Protein AF-A0A401P422-F1 (afdb_monomer)

Secondary structure (DSSP, 8-state):
--EEEESSS----TT-------TT---------PPPPPSEEEEEPPTTTTHHHHHHHHHHHHHHHT-EEEE-S--S--S--HHHHHHHHHHHHTSPSSEEEEES-----SSS--

Organism: Scyliorhinus torazame (NCBI:txid75743)

Solvent-accessible surface area (backbone atoms only — not comparable to full-atom values): 7405 Å² total; per-residue (Å²): 138,83,54,72,46,62,75,65,73,76,91,72,68,83,78,81,71,86,68,90,77,73,95,82,78,72,96,64,84,68,82,74,83,71,74,78,78,74,48,38,38,35,40,42,40,53,84,94,69,57,44,66,60,54,53,54,53,48,64,61,45,28,76,78,65,72,37,44,79,46,74,56,88,58,63,87,62,39,81,68,56,72,68,55,47,52,52,50,52,50,60,60,71,71,57,77,72,39,29,38,39,37,34,26,37,60,95,75,70,77,80,58,85,126

Radius of gyration: 17.53 Å; Cα contacts (8 Å, |Δi|>4)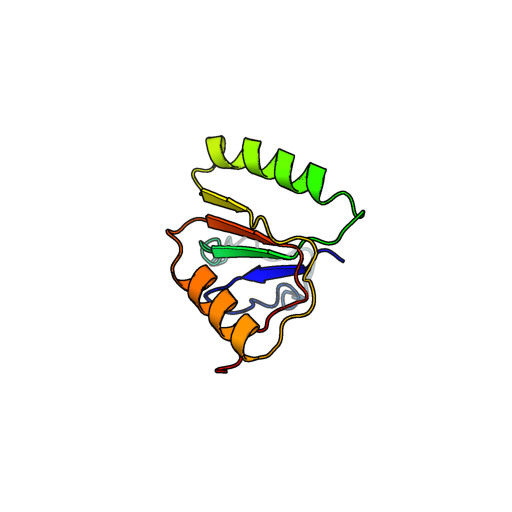: 115; chains: 1; bounding box: 35×42×49 Å

InterPro domains:
  IPR005331 Sulfotransferase [PF03567] (40-110)
  IPR007734 Hepara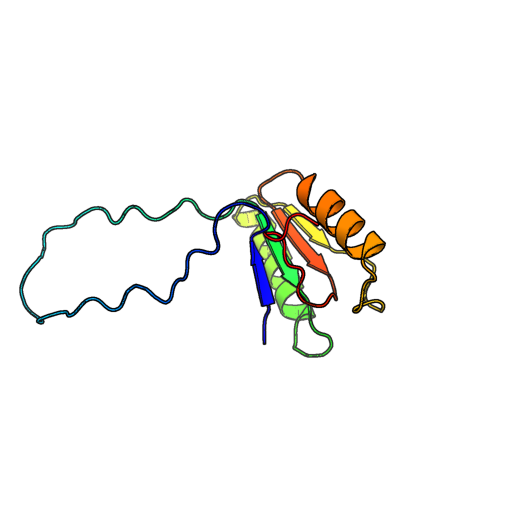n sulphate 2-O-sulfotransferase [PTHR12129] (13-111)
  IPR027417 P-loop containing nucleoside triphosphate hydrolase [G3DSA:3.40.50.300] (39-114)

Structure (mmCIF, N/CA/C/O backbone):
data_AF-A0A401P422-F1
#
_entry.id   AF-A0A401P422-F1
#
loop_
_atom_site.group_PDB
_atom_site.id
_atom_si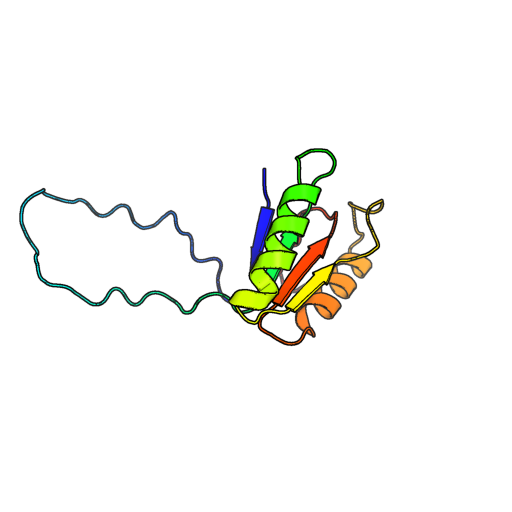te.type_symbol
_atom_site.label_atom_id
_atom_site.label_alt_id
_atom_site.label_comp_id
_atom_site.label_asym_id
_atom_site.label_entity_id
_atom_site.label_seq_id
_atom_site.pdbx_PDB_ins_code
_atom_site.Cartn_x
_atom_site.Cartn_y
_atom_site.Cartn_z
_atom_site.occupancy
_atom_site.B_iso_or_equiv
_atom_site.auth_seq_id
_atom_site.auth_comp_id
_atom_site.auth_asym_id
_atom_site.auth_atom_id
_atom_site.pdbx_PDB_model_num
ATOM 1 N N . ARG A 1 1 ? 1.145 -16.216 -4.097 1.00 33.53 1 ARG A N 1
ATOM 2 C CA . ARG A 1 1 ? 2.088 -15.574 -3.153 1.00 33.53 1 ARG A CA 1
ATOM 3 C C . ARG A 1 1 ? 1.521 -14.194 -2.841 1.00 33.53 1 ARG A C 1
ATOM 5 O O . ARG A 1 1 ? 1.318 -13.428 -3.774 1.00 33.53 1 ARG A O 1
ATOM 12 N N . ILE A 1 2 ? 1.088 -13.964 -1.602 1.00 34.12 2 ILE A N 1
ATOM 13 C CA . ILE A 1 2 ? 0.589 -12.670 -1.123 1.00 34.12 2 ILE A CA 1
ATOM 14 C C . ILE A 1 2 ? 1.721 -12.125 -0.259 1.00 34.12 2 ILE A C 1
ATOM 16 O O . ILE A 1 2 ? 1.991 -12.694 0.793 1.00 34.12 2 ILE A O 1
ATOM 20 N N . ASP A 1 3 ? 2.422 -11.101 -0.740 1.00 38.41 3 ASP A N 1
ATOM 21 C CA . ASP A 1 3 ? 3.537 -10.511 -0.004 1.00 38.41 3 ASP A CA 1
ATOM 22 C C . ASP A 1 3 ? 3.002 -9.308 0.778 1.00 38.41 3 ASP A C 1
ATOM 24 O O . ASP A 1 3 ? 2.669 -8.262 0.213 1.00 38.41 3 ASP A O 1
ATOM 28 N N . VAL A 1 4 ? 2.858 -9.496 2.086 1.00 50.25 4 VAL A N 1
ATOM 29 C CA . VAL A 1 4 ? 2.518 -8.442 3.041 1.00 50.25 4 VAL A CA 1
ATOM 30 C C . VAL A 1 4 ? 3.801 -8.065 3.772 1.00 50.25 4 VAL A C 1
ATOM 32 O O . VAL A 1 4 ? 4.464 -8.937 4.327 1.00 50.25 4 VAL A O 1
ATOM 35 N N . ALA A 1 5 ? 4.169 -6.787 3.744 1.00 52.06 5 ALA A N 1
ATOM 36 C CA . ALA A 1 5 ? 5.348 -6.266 4.430 1.00 52.06 5 ALA A CA 1
ATOM 37 C C . ALA A 1 5 ? 4.933 -5.251 5.503 1.00 52.06 5 ALA A C 1
ATOM 39 O O . ALA A 1 5 ? 4.087 -4.393 5.259 1.00 52.06 5 ALA A O 1
ATOM 40 N N . THR A 1 6 ? 5.534 -5.334 6.687 1.00 48.81 6 THR A N 1
ATOM 41 C CA . THR A 1 6 ? 5.358 -4.356 7.770 1.00 48.81 6 THR A CA 1
ATOM 42 C C . THR A 1 6 ? 6.445 -3.294 7.638 1.00 48.81 6 THR A C 1
ATOM 44 O O . THR A 1 6 ? 7.629 -3.630 7.663 1.00 48.81 6 THR A O 1
ATOM 47 N N . ALA A 1 7 ? 6.071 -2.023 7.459 1.00 46.56 7 ALA A N 1
ATOM 48 C CA . ALA A 1 7 ? 7.039 -0.967 7.137 1.00 46.56 7 ALA A CA 1
ATOM 49 C C . ALA A 1 7 ? 7.705 -0.311 8.367 1.00 46.56 7 ALA A C 1
ATOM 51 O O . ALA A 1 7 ? 8.695 0.402 8.203 1.00 46.56 7 ALA A O 1
ATOM 52 N N . ARG A 1 8 ? 7.296 -0.646 9.603 1.00 43.84 8 ARG A N 1
ATOM 53 C CA . ARG A 1 8 ? 8.056 -0.337 10.828 1.00 43.84 8 ARG A CA 1
ATOM 54 C C . ARG A 1 8 ? 7.917 -1.424 11.895 1.00 43.84 8 ARG A C 1
ATOM 56 O O . ARG A 1 8 ? 6.811 -1.806 12.255 1.00 43.84 8 ARG A O 1
ATOM 63 N N . GLY A 1 9 ? 9.063 -1.838 12.442 1.00 37.88 9 GLY A N 1
ATOM 64 C CA . GLY A 1 9 ? 9.174 -2.775 13.562 1.00 37.88 9 GLY A CA 1
ATOM 65 C C . GLY A 1 9 ? 9.308 -4.222 13.098 1.00 37.88 9 GLY A C 1
ATOM 66 O O . GLY A 1 9 ? 8.405 -4.739 12.459 1.00 37.88 9 GLY A O 1
ATOM 67 N N . ALA A 1 10 ? 10.472 -4.813 13.396 1.00 37.34 10 ALA A N 1
ATOM 68 C CA . ALA A 1 10 ? 10.847 -6.226 13.309 1.00 37.34 10 ALA A CA 1
ATOM 69 C C . ALA A 1 10 ? 9.890 -7.152 12.534 1.00 37.34 10 ALA A C 1
ATOM 71 O O . ALA A 1 10 ? 8.774 -7.419 12.973 1.00 37.34 10 ALA A O 1
ATOM 72 N N . CYS A 1 11 ? 10.386 -7.752 11.448 1.00 40.50 11 CYS A N 1
ATOM 73 C CA . CYS A 1 11 ? 9.853 -9.023 10.968 1.00 40.50 11 CYS A CA 1
ATOM 74 C C . CYS A 1 11 ? 9.893 -10.010 12.147 1.00 40.50 11 CYS A C 1
ATOM 76 O O . CYS A 1 11 ? 10.951 -10.550 12.472 1.00 40.50 11 CYS A O 1
ATOM 78 N N . VAL A 1 12 ? 8.779 -10.169 12.862 1.00 42.91 12 VAL A N 1
ATOM 79 C CA . VAL A 1 12 ? 8.646 -11.240 13.840 1.00 42.91 12 VAL A CA 1
ATOM 80 C C . VAL A 1 12 ? 8.432 -12.485 13.008 1.00 42.91 12 VAL A C 1
ATOM 82 O O . VAL A 1 12 ? 7.386 -12.665 12.387 1.00 42.91 12 VAL A O 1
ATOM 85 N N . ASP A 1 13 ? 9.473 -13.304 12.951 1.00 36.47 13 ASP A N 1
ATOM 86 C CA . ASP A 1 13 ? 9.436 -14.634 12.372 1.00 36.47 13 ASP A CA 1
ATOM 87 C C . ASP A 1 13 ? 8.362 -15.441 13.125 1.00 36.47 13 ASP A C 1
ATOM 89 O O . ASP A 1 13 ? 8.605 -15.992 14.200 1.00 36.47 13 ASP A O 1
ATOM 93 N N . LEU A 1 14 ? 7.135 -15.480 12.590 1.00 43.56 14 LEU A N 1
ATOM 94 C CA . LEU A 1 14 ? 6.012 -16.256 13.142 1.00 43.56 14 LEU A CA 1
ATOM 95 C C . LEU A 1 14 ? 6.309 -17.769 13.168 1.00 43.56 14 LEU A C 1
ATOM 97 O O . LEU A 1 14 ? 5.531 -18.548 13.707 1.00 43.56 14 LEU A O 1
ATOM 101 N N . THR A 1 15 ? 7.439 -18.191 12.598 1.00 41.38 15 THR A N 1
ATOM 102 C CA . THR A 1 15 ? 7.880 -19.582 12.474 1.00 41.38 15 THR A CA 1
ATOM 103 C C . THR A 1 15 ? 8.639 -20.108 13.702 1.00 41.38 15 THR A C 1
ATOM 105 O O . THR A 1 15 ? 8.783 -21.320 13.848 1.00 41.38 15 THR A O 1
ATOM 108 N N . LYS A 1 16 ? 9.076 -19.254 14.642 1.00 39.94 16 LYS A N 1
ATOM 109 C CA . LYS A 1 16 ? 9.798 -19.671 15.866 1.00 39.94 16 LYS A CA 1
ATOM 110 C C . LYS A 1 16 ? 8.881 -19.941 17.072 1.00 39.94 16 LYS A C 1
ATOM 112 O O . LYS A 1 16 ? 9.172 -19.513 18.184 1.00 39.94 16 LYS A O 1
ATOM 117 N N . GLN A 1 17 ? 7.787 -20.677 16.877 1.00 45.34 17 GLN A N 1
ATOM 118 C CA . GLN A 1 17 ? 6.962 -21.210 17.980 1.00 45.34 17 GLN A CA 1
ATOM 119 C C . GLN A 1 17 ? 6.910 -22.749 18.002 1.00 45.34 17 GLN A C 1
ATOM 121 O O . GLN A 1 17 ? 5.927 -23.336 18.442 1.00 45.34 17 GLN A O 1
ATOM 126 N N . SER A 1 18 ? 7.973 -23.435 17.566 1.00 43.84 18 SER A N 1
ATOM 127 C CA . SER A 1 18 ? 8.102 -24.884 17.788 1.00 43.84 18 SER A CA 1
ATOM 128 C C . SER A 1 18 ? 8.567 -25.162 19.222 1.00 43.84 18 SER A C 1
ATOM 130 O O . SER A 1 18 ? 9.745 -25.413 19.468 1.00 43.84 18 SER A O 1
ATOM 132 N N . GLY A 1 19 ? 7.641 -25.070 20.176 1.00 40.31 19 GLY A N 1
ATOM 133 C CA . GLY A 1 19 ? 7.813 -25.579 21.535 1.00 40.31 19 GLY A CA 1
ATOM 134 C C . GLY A 1 19 ? 7.306 -27.017 21.636 1.00 40.31 19 GLY A C 1
ATOM 135 O O . GLY A 1 19 ? 6.147 -27.285 21.326 1.00 40.31 19 GLY A O 1
ATOM 136 N N . ASN A 1 20 ? 8.175 -27.930 22.075 1.00 50.62 20 ASN A N 1
ATOM 137 C CA . ASN A 1 20 ? 7.828 -29.287 22.501 1.00 50.62 20 ASN A CA 1
ATOM 138 C C . ASN A 1 20 ? 6.657 -29.242 23.497 1.00 50.62 20 ASN A C 1
ATOM 140 O O . ASN A 1 20 ? 6.827 -28.722 24.598 1.00 50.62 20 ASN A O 1
ATOM 144 N N . SER A 1 21 ? 5.492 -29.790 23.145 1.00 43.84 21 SER A N 1
ATOM 145 C CA . SER A 1 21 ? 4.375 -29.942 24.086 1.00 43.84 21 SER A CA 1
ATOM 146 C C . SER A 1 21 ? 4.184 -31.416 24.439 1.00 43.84 21 SER A C 1
ATOM 148 O O . SER A 1 21 ? 3.702 -32.217 23.641 1.00 43.84 21 SER A O 1
ATOM 150 N N . SER A 1 22 ? 4.585 -31.788 25.656 1.00 44.56 22 SER A N 1
ATOM 151 C CA . SER A 1 22 ? 4.005 -32.936 26.347 1.00 44.56 22 SER A CA 1
ATOM 152 C C . SER A 1 22 ? 2.588 -32.549 26.776 1.00 44.56 22 SER A C 1
ATOM 154 O O . SER A 1 22 ? 2.353 -31.507 27.381 1.00 44.56 22 SER A O 1
ATOM 156 N N . PHE A 1 23 ? 1.635 -33.393 26.401 1.00 48.47 23 PHE A N 1
ATOM 157 C CA . PHE A 1 23 ? 0.198 -33.126 26.295 1.00 48.47 23 PHE A CA 1
ATOM 158 C C . PHE A 1 23 ? -0.553 -32.795 27.609 1.00 48.47 23 PHE A C 1
ATOM 160 O O . PHE A 1 23 ? -1.764 -32.617 27.558 1.00 48.47 23 PHE A O 1
ATOM 167 N N . LEU A 1 24 ? 0.088 -32.717 28.786 1.00 50.84 24 LEU A N 1
ATOM 168 C CA . LEU A 1 24 ? -0.653 -32.733 30.066 1.00 50.84 24 LEU A CA 1
ATOM 169 C C . LEU A 1 24 ? -0.199 -31.779 31.184 1.00 50.84 24 LEU A C 1
ATOM 171 O O . LEU A 1 24 ? -0.796 -31.832 32.254 1.00 50.84 24 LEU A O 1
ATOM 175 N N . ASP A 1 25 ? 0.770 -30.883 30.983 1.00 52.94 25 ASP A N 1
ATOM 176 C CA . ASP A 1 25 ? 1.261 -30.043 32.089 1.00 52.94 25 ASP A CA 1
ATOM 177 C C . ASP A 1 25 ? 1.262 -28.550 31.721 1.00 52.94 25 ASP A C 1
ATOM 179 O O . ASP A 1 25 ? 2.037 -28.119 30.870 1.00 52.94 25 ASP A O 1
ATOM 183 N N . GLY A 1 26 ? 0.386 -27.744 32.342 1.00 43.03 26 GLY A N 1
ATOM 184 C CA . GLY A 1 26 ? 0.550 -26.283 32.316 1.00 43.03 26 GLY A CA 1
ATOM 185 C C . GLY A 1 26 ? -0.673 -25.390 32.081 1.00 43.03 26 GLY A C 1
ATOM 186 O O . GLY A 1 26 ? -0.552 -24.412 31.348 1.00 43.03 26 GLY A O 1
ATOM 187 N N . TYR A 1 27 ? -1.791 -25.573 32.798 1.00 50.44 27 TYR A N 1
ATOM 188 C CA . TYR A 1 27 ? -2.828 -24.527 32.980 1.00 50.44 27 TYR A CA 1
ATOM 189 C C . TYR A 1 27 ? -2.326 -23.292 33.772 1.00 50.44 27 TYR A C 1
ATOM 191 O O . TYR A 1 27 ? -3.056 -22.662 34.536 1.00 50.44 27 TYR A O 1
ATOM 199 N N . ARG A 1 28 ? -1.063 -22.897 33.595 1.00 47.81 28 ARG A N 1
ATOM 200 C CA . ARG A 1 28 ? -0.575 -21.579 33.977 1.00 47.81 28 ARG A CA 1
ATOM 201 C C . ARG A 1 28 ? -0.710 -20.707 32.735 1.00 47.81 28 ARG A C 1
ATOM 203 O O . ARG A 1 28 ? 0.134 -20.761 31.847 1.00 47.81 28 ARG A O 1
ATOM 210 N N . HIS A 1 29 ? -1.778 -19.910 32.678 1.00 53.97 29 HIS A N 1
ATOM 211 C CA . HIS A 1 29 ? -1.892 -18.800 31.732 1.00 53.97 29 HIS A CA 1
ATOM 212 C C . HIS A 1 29 ? -0.751 -17.817 32.020 1.00 53.97 29 HIS A C 1
ATOM 214 O O . HIS A 1 29 ? -0.886 -16.874 32.797 1.00 53.97 29 HIS A O 1
ATOM 220 N N . VAL A 1 30 ? 0.415 -18.063 31.432 1.00 59.03 30 VAL A N 1
ATOM 221 C CA . VAL A 1 30 ? 1.417 -17.021 31.255 1.00 59.03 30 VAL A CA 1
ATOM 222 C C . VAL A 1 30 ? 0.799 -16.095 30.212 1.00 59.03 30 VAL A C 1
ATOM 224 O O . VAL A 1 30 ? 0.471 -16.588 29.130 1.00 59.03 30 VAL A O 1
ATOM 227 N N . PRO A 1 31 ? 0.562 -14.801 30.490 1.00 53.84 31 PRO A N 1
ATOM 228 C CA . PRO A 1 31 ? 0.137 -13.892 29.444 1.00 53.84 31 PRO A CA 1
ATOM 229 C C . PRO A 1 31 ? 1.265 -13.865 28.417 1.00 53.84 31 PRO A C 1
ATOM 231 O O . PRO A 1 31 ? 2.322 -13.270 28.643 1.00 53.84 31 P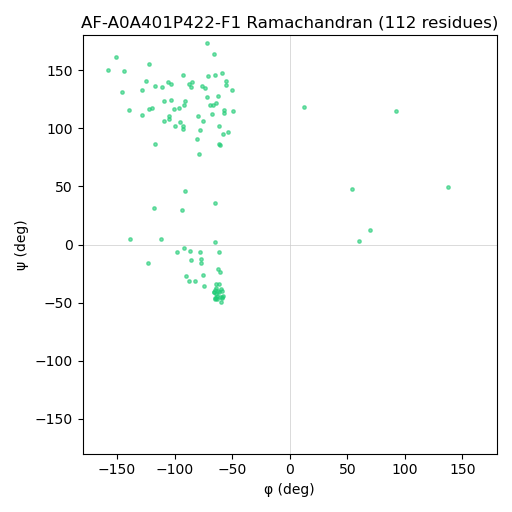RO A O 1
ATOM 234 N N . THR A 1 32 ? 1.078 -14.576 27.309 1.00 60.41 32 THR A N 1
ATOM 235 C CA . THR A 1 32 ? 1.934 -14.461 26.141 1.00 60.41 32 THR A CA 1
ATOM 236 C C . THR A 1 32 ? 1.875 -12.991 25.764 1.00 60.41 32 THR A C 1
ATOM 238 O O . THR A 1 32 ? 0.805 -12.482 25.432 1.00 60.41 32 THR A O 1
ATOM 241 N N . LYS A 1 33 ? 2.999 -12.277 25.903 1.00 63.44 33 LYS A N 1
ATOM 242 C CA . LYS A 1 33 ? 3.134 -10.890 25.451 1.00 63.44 33 LYS A CA 1
ATOM 243 C C . LYS A 1 33 ? 2.923 -10.888 23.939 1.00 63.44 33 LYS A C 1
ATOM 245 O O . LYS A 1 33 ? 3.876 -11.041 23.181 1.00 63.44 33 LYS A O 1
ATOM 250 N N . VAL A 1 34 ? 1.669 -10.794 23.506 1.00 57.19 34 VAL A N 1
ATOM 251 C CA . VAL A 1 34 ? 1.325 -10.592 22.105 1.00 57.19 34 VAL A CA 1
ATOM 252 C C . VAL A 1 34 ? 1.881 -9.225 21.719 1.00 57.19 34 VAL A C 1
ATOM 254 O O . VAL A 1 34 ? 1.577 -8.238 22.397 1.00 57.19 34 VAL A O 1
ATOM 257 N N . PRO A 1 35 ? 2.762 -9.148 20.707 1.00 61.38 35 PRO A N 1
ATOM 258 C CA . PRO A 1 35 ? 3.246 -7.861 20.247 1.00 61.38 35 PRO A CA 1
ATOM 259 C C . PRO A 1 35 ? 2.047 -7.019 19.791 1.00 61.38 35 PRO A C 1
ATOM 261 O O . PRO A 1 35 ? 1.056 -7.579 19.306 1.00 61.38 35 PRO A O 1
ATOM 264 N N . PRO A 1 36 ? 2.110 -5.687 19.952 1.00 73.50 36 PRO A N 1
ATOM 265 C CA . PRO A 1 36 ? 1.061 -4.821 19.441 1.00 73.50 36 PRO A CA 1
ATOM 266 C C . PRO A 1 36 ? 0.887 -5.076 17.942 1.00 73.50 36 PRO A C 1
ATOM 268 O O . PRO A 1 36 ? 1.867 -5.288 17.221 1.00 73.50 36 PRO A O 1
ATOM 271 N N . PHE A 1 37 ? -0.364 -5.075 17.479 1.00 72.12 37 PHE A N 1
ATOM 272 C CA . PHE A 1 37 ? -0.646 -5.194 16.054 1.00 72.12 37 PHE A CA 1
ATOM 273 C C . PHE A 1 37 ? 0.103 -4.097 15.286 1.00 72.12 37 PHE A C 1
ATOM 275 O O . PHE A 1 37 ? 0.146 -2.952 15.748 1.00 72.12 37 PHE A O 1
ATOM 282 N N . PRO A 1 38 ? 0.709 -4.424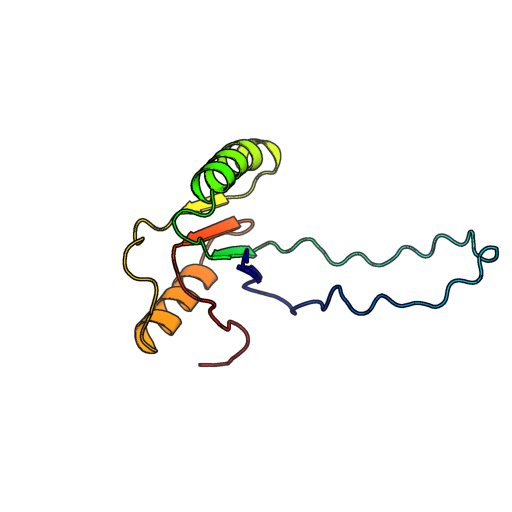 14.131 1.00 84.25 38 PRO A N 1
ATOM 283 C CA . PRO A 1 38 ? 1.448 -3.441 13.361 1.00 84.25 38 PRO A CA 1
ATOM 284 C C . PRO A 1 38 ? 0.505 -2.324 12.912 1.00 84.25 38 PRO A C 1
ATOM 286 O O . PRO A 1 38 ? -0.525 -2.574 12.291 1.00 84.25 38 PRO A O 1
ATOM 289 N N . SER A 1 39 ? 0.885 -1.082 13.195 1.00 88.00 39 SER A N 1
ATOM 290 C CA . SER A 1 39 ? 0.147 0.119 12.794 1.00 88.00 39 SER A CA 1
ATOM 291 C C . SER A 1 39 ? 0.368 0.491 11.321 1.00 88.00 39 SER A C 1
ATOM 293 O O . SER A 1 39 ? -0.279 1.394 10.800 1.00 88.00 39 SER A O 1
ATOM 295 N N . GLN A 1 40 ? 1.273 -0.197 10.625 1.00 89.81 40 GLN A N 1
ATOM 296 C CA . GLN A 1 40 ? 1.638 0.099 9.246 1.00 89.81 40 GLN A CA 1
ATOM 297 C C . GLN A 1 40 ? 1.810 -1.189 8.442 1.00 89.81 40 GLN A C 1
ATOM 299 O O . GLN A 1 40 ? 2.726 -1.975 8.699 1.00 89.81 40 GLN A O 1
ATOM 304 N N . LEU A 1 41 ? 0.959 -1.379 7.434 1.00 91.94 41 LEU A N 1
ATOM 305 C CA . LEU A 1 41 ? 0.966 -2.568 6.587 1.00 91.94 41 LEU A CA 1
ATOM 306 C C . LEU A 1 41 ? 1.086 -2.200 5.108 1.00 91.94 41 LEU A C 1
ATOM 308 O O . LEU A 1 41 ? 0.457 -1.260 4.635 1.00 91.94 41 LEU A O 1
ATOM 312 N N . VAL A 1 42 ? 1.859 -2.972 4.352 1.00 92.56 42 VAL A N 1
ATOM 313 C CA . VAL A 1 42 ? 2.009 -2.822 2.904 1.00 92.56 42 VAL A CA 1
ATOM 314 C C . VAL A 1 42 ? 1.553 -4.106 2.227 1.00 92.56 42 VAL A C 1
ATOM 316 O O . VAL A 1 42 ? 2.138 -5.169 2.422 1.00 92.56 42 VAL A O 1
ATOM 319 N N . TYR A 1 43 ? 0.514 -4.008 1.406 1.00 94.56 43 TYR A N 1
ATOM 320 C CA . TYR A 1 43 ? 0.022 -5.081 0.556 1.00 94.56 43 TYR A CA 1
ATOM 321 C C . TYR A 1 43 ? 0.536 -4.904 -0.878 1.00 94.56 43 TYR A C 1
ATOM 323 O O . TYR A 1 43 ? 0.011 -4.107 -1.669 1.00 94.56 43 TYR A O 1
ATOM 331 N N . ASN A 1 44 ? 1.552 -5.694 -1.226 1.00 93.88 44 ASN A N 1
ATOM 332 C CA . ASN A 1 44 ? 2.122 -5.742 -2.568 1.00 93.88 44 ASN A CA 1
ATOM 333 C C . ASN A 1 44 ? 1.199 -6.568 -3.475 1.00 93.88 44 ASN A C 1
ATOM 335 O O . ASN A 1 44 ? 1.189 -7.801 -3.466 1.00 93.88 44 ASN A O 1
ATOM 339 N N . ARG A 1 45 ? 0.355 -5.882 -4.241 1.00 93.25 45 ARG A N 1
ATOM 340 C CA . ARG A 1 45 ? -0.689 -6.493 -5.063 1.00 93.25 45 ARG A CA 1
ATOM 341 C C . ARG A 1 45 ? -0.105 -7.174 -6.297 1.00 93.25 45 ARG A C 1
ATOM 343 O O . ARG A 1 45 ? 0.637 -6.575 -7.070 1.00 93.25 45 ARG A O 1
ATOM 350 N N . VAL A 1 46 ? -0.573 -8.388 -6.575 1.00 90.38 46 VAL A N 1
ATOM 351 C CA . VAL A 1 46 ? -0.284 -9.108 -7.825 1.00 90.38 46 VAL A CA 1
ATOM 352 C C . VAL A 1 46 ? -1.500 -9.043 -8.752 1.00 90.38 46 VAL A C 1
ATOM 354 O O . VAL A 1 46 ? -2.654 -9.125 -8.311 1.00 90.38 46 VAL A O 1
ATOM 357 N N . GLY A 1 47 ? -1.254 -8.815 -10.043 1.00 89.38 47 GLY A N 1
ATOM 358 C CA . GLY A 1 47 ? -2.300 -8.793 -11.064 1.00 89.38 47 GLY A CA 1
ATOM 359 C C . GLY A 1 47 ? -2.952 -10.166 -11.228 1.00 89.38 47 GLY A C 1
ATOM 360 O O . GLY A 1 47 ? -2.289 -11.183 -11.076 1.00 89.38 47 GLY A O 1
ATOM 361 N N . LYS A 1 48 ? -4.258 -10.195 -11.527 1.00 90.31 48 LYS A N 1
ATOM 362 C CA . LYS A 1 48 ? -5.042 -11.418 -11.820 1.00 90.31 48 LYS A CA 1
ATOM 363 C C . LYS A 1 48 ? -5.116 -12.476 -10.703 1.00 90.31 48 LYS A C 1
ATOM 365 O O . LYS A 1 48 ? -5.799 -13.473 -10.870 1.00 90.31 48 LYS A O 1
ATOM 370 N N . CYS A 1 49 ? -4.538 -12.226 -9.532 1.00 91.06 49 CYS A N 1
ATOM 371 C CA . CYS A 1 49 ? -4.608 -13.125 -8.374 1.00 91.06 49 CYS A CA 1
ATOM 372 C C . CYS A 1 49 ? -5.753 -12.780 -7.401 1.00 91.06 49 CYS A C 1
ATOM 374 O O . CYS A 1 49 ? -5.594 -12.929 -6.195 1.00 91.06 49 CYS A O 1
ATOM 376 N N . GLY A 1 50 ? -6.865 -12.212 -7.885 1.00 92.06 50 GLY A N 1
ATOM 377 C CA . GLY A 1 50 ? -7.988 -11.814 -7.017 1.00 92.06 50 GLY A CA 1
ATOM 378 C C . GLY A 1 50 ? -7.710 -10.619 -6.088 1.00 92.06 50 GLY A C 1
ATOM 379 O O . GLY A 1 50 ? -8.509 -10.322 -5.205 1.00 92.06 50 GLY A O 1
ATOM 380 N N . SER A 1 51 ? -6.613 -9.878 -6.292 1.00 92.25 51 SER A N 1
ATOM 381 C CA . SER A 1 51 ? -6.226 -8.756 -5.415 1.00 92.25 51 SER A CA 1
ATOM 382 C C . SER A 1 51 ? -7.265 -7.630 -5.343 1.00 92.25 51 SER A C 1
ATOM 384 O O . SER A 1 51 ? -7.321 -6.903 -4.355 1.00 92.25 51 SER A O 1
ATOM 386 N N . ARG A 1 52 ? -8.130 -7.497 -6.356 1.00 92.81 52 ARG A N 1
ATOM 387 C CA . ARG A 1 52 ? -9.252 -6.543 -6.354 1.00 92.81 52 ARG A CA 1
ATOM 388 C C . ARG A 1 52 ? -10.301 -6.881 -5.294 1.00 92.81 52 ARG A C 1
ATOM 390 O O . ARG A 1 52 ? -10.759 -5.968 -4.615 1.00 92.81 52 ARG A O 1
ATOM 397 N N . THR A 1 53 ? -10.622 -8.161 -5.119 1.00 96.00 53 THR A N 1
ATOM 398 C CA . THR A 1 53 ? -11.566 -8.635 -4.097 1.00 96.00 53 THR A CA 1
ATOM 399 C C . THR A 1 53 ? -11.014 -8.389 -2.695 1.00 96.00 53 THR A C 1
ATOM 401 O O . THR A 1 53 ? -11.730 -7.901 -1.829 1.00 96.00 53 THR A O 1
ATOM 404 N N . VAL A 1 54 ? -9.712 -8.621 -2.488 1.00 94.62 54 VAL A N 1
ATOM 405 C CA . VAL A 1 54 ? -9.037 -8.307 -1.215 1.00 94.62 54 VAL A CA 1
ATOM 406 C C . VAL A 1 54 ? -9.126 -6.812 -0.898 1.00 94.62 54 VAL A C 1
ATOM 408 O O . VAL A 1 54 ? -9.478 -6.438 0.214 1.00 94.62 54 VAL A O 1
ATOM 411 N N . VAL A 1 55 ? -8.873 -5.937 -1.876 1.00 93.75 55 VAL A N 1
ATOM 412 C CA . VAL A 1 55 ? -8.994 -4.481 -1.677 1.00 93.75 55 VAL A CA 1
ATOM 413 C C . VAL A 1 55 ? -10.435 -4.063 -1.368 1.00 93.75 55 VAL A C 1
ATOM 415 O O . VAL A 1 55 ? -10.637 -3.180 -0.541 1.00 93.75 55 VAL A O 1
ATOM 418 N N . GLN A 1 56 ? -11.440 -4.688 -1.990 1.00 95.06 56 GLN A N 1
ATOM 419 C CA . GLN A 1 56 ? -12.848 -4.433 -1.659 1.00 95.06 56 GLN A CA 1
ATOM 420 C C . GLN A 1 56 ? -13.177 -4.837 -0.220 1.00 95.06 56 GLN A C 1
ATOM 422 O O . GLN A 1 56 ? -13.797 -4.055 0.493 1.00 95.06 56 GLN A O 1
ATOM 427 N N . LEU A 1 57 ? -12.713 -6.006 0.226 1.00 95.94 57 LEU A N 1
ATOM 428 C CA . LEU A 1 57 ? -12.869 -6.437 1.614 1.00 95.94 57 LEU A CA 1
ATOM 429 C C . LEU A 1 57 ? -12.219 -5.441 2.584 1.00 95.94 57 LEU A C 1
ATOM 431 O O . LEU A 1 57 ? -12.838 -5.047 3.567 1.00 95.94 57 LEU A O 1
ATOM 435 N N . LEU A 1 58 ? -10.999 -4.988 2.285 1.00 95.00 58 LEU A N 1
ATOM 436 C CA . LEU A 1 58 ? -10.296 -4.014 3.119 1.00 95.00 58 LEU A CA 1
ATOM 437 C C . LEU A 1 58 ? -11.069 -2.698 3.258 1.00 95.00 58 LEU A C 1
ATOM 439 O O . LEU A 1 58 ? -11.115 -2.169 4.360 1.00 95.00 58 LEU A O 1
ATOM 443 N N . ARG A 1 59 ? -11.733 -2.214 2.200 1.00 94.38 59 ARG A N 1
ATOM 444 C CA . ARG A 1 59 ? -12.597 -1.016 2.267 1.00 94.38 59 ARG A CA 1
ATOM 445 C C . ARG A 1 59 ? -13.772 -1.170 3.231 1.00 94.38 59 ARG A C 1
ATOM 447 O O . ARG A 1 59 ? -14.175 -0.202 3.852 1.00 94.38 59 ARG A O 1
ATOM 454 N N . VAL A 1 60 ? -14.327 -2.372 3.362 1.00 95.06 60 VAL A N 1
ATOM 455 C CA . VAL A 1 60 ? -15.391 -2.633 4.346 1.00 95.06 60 VAL A CA 1
ATOM 456 C C . VAL A 1 60 ? -14.804 -2.709 5.758 1.00 95.06 60 VAL A C 1
ATOM 458 O O . VAL A 1 60 ? -15.420 -2.288 6.734 1.00 95.06 60 VAL A O 1
ATOM 461 N N . LEU A 1 61 ? -13.591 -3.249 5.887 1.00 94.38 61 LEU A N 1
ATOM 462 C CA . LEU A 1 61 ? -12.927 -3.411 7.177 1.00 94.38 61 LEU A CA 1
ATOM 463 C C . LEU A 1 61 ? -12.370 -2.101 7.745 1.00 94.38 61 LEU A C 1
ATOM 465 O O . LEU A 1 61 ? -12.268 -2.008 8.969 1.00 94.38 61 LEU A O 1
ATOM 469 N N . THR A 1 62 ? -12.033 -1.108 6.916 1.00 93.81 62 THR A N 1
ATOM 470 C CA . THR A 1 62 ? -11.561 0.205 7.393 1.00 93.81 62 THR A CA 1
ATOM 471 C C . THR A 1 62 ? -12.591 0.887 8.281 1.00 93.81 62 THR A C 1
ATOM 473 O O . THR A 1 62 ? -12.227 1.446 9.310 1.00 93.81 62 THR A O 1
ATOM 476 N N . GLU A 1 63 ? -13.876 0.789 7.929 1.00 88.88 63 GLU A N 1
ATOM 477 C CA . GLU A 1 63 ? -14.969 1.423 8.678 1.00 88.88 63 GLU A CA 1
ATOM 478 C C . GLU A 1 63 ? -15.113 0.838 10.087 1.00 88.88 63 GLU A C 1
ATOM 480 O O . GLU A 1 63 ? -15.334 1.570 11.046 1.00 88.88 63 GLU A O 1
ATOM 485 N N . LYS A 1 64 ? -14.943 -0.483 10.221 1.00 91.38 64 LYS A N 1
ATOM 486 C CA . LYS A 1 64 ? -15.109 -1.195 11.497 1.00 91.38 64 LYS A CA 1
ATOM 487 C C . LYS A 1 64 ? -13.879 -1.139 12.398 1.00 91.38 64 LYS A C 1
ATOM 489 O O . LYS A 1 64 ? -14.019 -1.227 13.610 1.00 91.38 64 LYS A O 1
ATOM 494 N N . ASN A 1 65 ? -12.687 -1.074 11.807 1.00 91.69 65 ASN A N 1
ATOM 495 C CA . ASN A 1 65 ? -11.422 -1.231 12.531 1.00 91.69 65 ASN A CA 1
ATOM 496 C C . ASN A 1 65 ? -10.591 0.061 12.593 1.00 91.69 65 ASN A C 1
ATOM 498 O O . ASN A 1 65 ? -9.470 0.025 13.091 1.00 91.69 65 ASN A O 1
ATOM 502 N N . HIS A 1 66 ? -11.118 1.180 12.085 1.00 90.44 66 HIS A N 1
ATOM 503 C CA . HIS A 1 66 ? -10.530 2.518 12.206 1.00 90.44 66 HIS A CA 1
ATOM 504 C C . HIS A 1 66 ? -9.073 2.622 11.722 1.00 90.44 66 HIS A C 1
ATOM 506 O O . HIS A 1 66 ? -8.218 3.188 12.401 1.00 90.44 66 HIS A O 1
ATOM 512 N N . PHE A 1 67 ? -8.787 2.089 10.532 1.00 92.69 67 PHE A N 1
ATOM 513 C CA . PHE A 1 67 ? -7.503 2.285 9.851 1.00 92.69 67 PHE A CA 1
ATOM 514 C C . PHE A 1 67 ? -7.704 2.911 8.471 1.00 92.69 67 PHE A C 1
ATOM 516 O O . PHE A 1 67 ? -8.751 2.745 7.845 1.00 92.69 67 PHE A O 1
ATOM 523 N N . ASN A 1 68 ? -6.675 3.592 7.973 1.00 93.69 68 ASN A N 1
ATOM 524 C CA . ASN A 1 68 ? -6.695 4.216 6.654 1.00 93.69 68 ASN A CA 1
ATOM 525 C C . ASN A 1 68 ? -6.287 3.212 5.565 1.00 93.69 68 ASN A C 1
ATOM 527 O O . ASN A 1 68 ? -5.298 2.494 5.703 1.00 93.69 68 ASN A O 1
ATOM 531 N N . LEU A 1 69 ? -7.006 3.174 4.443 1.00 94.25 69 LEU A N 1
ATOM 532 C CA . LEU A 1 69 ? -6.608 2.396 3.265 1.00 94.25 69 LEU A CA 1
ATOM 533 C C . LEU A 1 69 ? -6.070 3.330 2.182 1.00 94.25 69 LEU A C 1
ATOM 535 O O . LEU A 1 69 ? -6.828 4.060 1.548 1.00 94.25 69 LEU A O 1
ATOM 539 N N . ILE A 1 70 ? -4.767 3.253 1.925 1.00 94.56 70 ILE A N 1
ATOM 540 C CA . ILE A 1 70 ? -4.090 4.051 0.902 1.00 94.56 70 ILE A CA 1
ATOM 541 C C . ILE A 1 70 ? -3.888 3.177 -0.336 1.00 94.56 70 ILE A C 1
ATOM 543 O O .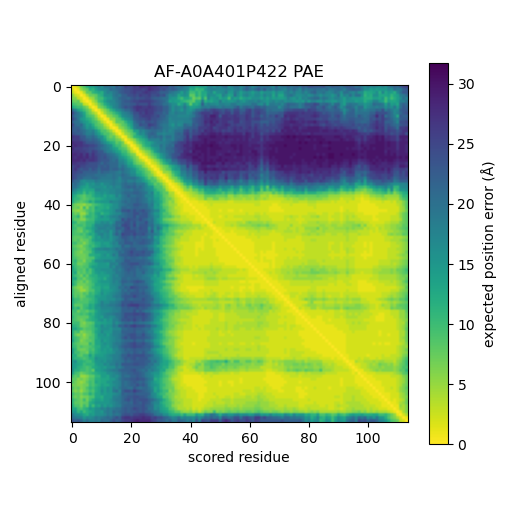 ILE A 1 70 ? -3.183 2.168 -0.299 1.00 94.56 70 ILE A O 1
ATOM 547 N N . ASN A 1 71 ? -4.503 3.547 -1.457 1.00 93.12 71 ASN A N 1
ATOM 548 C CA . ASN A 1 71 ? -4.372 2.821 -2.718 1.00 93.12 71 ASN A CA 1
ATOM 549 C C . ASN A 1 71 ? -3.553 3.635 -3.722 1.00 93.12 71 ASN A C 1
ATOM 551 O O . ASN A 1 71 ? -3.926 4.751 -4.053 1.00 93.12 71 ASN A O 1
ATOM 555 N N . SER A 1 72 ? -2.470 3.056 -4.239 1.00 92.19 72 SER A N 1
ATOM 556 C CA . SER A 1 72 ? -1.702 3.665 -5.325 1.00 92.19 72 SER A CA 1
ATOM 557 C C . SER A 1 72 ? -2.419 3.503 -6.666 1.00 92.19 72 SER A C 1
ATOM 559 O O . SER A 1 72 ? -2.872 2.406 -7.008 1.00 92.19 72 SER A O 1
ATOM 561 N N . ASP A 1 73 ? -2.448 4.574 -7.457 1.00 88.19 73 ASP A N 1
ATOM 562 C CA . ASP A 1 73 ? -2.981 4.556 -8.826 1.00 88.19 73 ASP A CA 1
ATOM 563 C C . ASP A 1 73 ? -2.008 3.917 -9.833 1.00 88.19 73 ASP A C 1
ATOM 565 O O . ASP A 1 73 ? -2.397 3.487 -10.925 1.00 88.19 73 ASP A O 1
ATOM 569 N N . ILE A 1 74 ? -0.736 3.772 -9.446 1.00 90.62 74 ILE A N 1
ATOM 570 C CA . ILE A 1 74 ? 0.304 3.160 -10.272 1.00 90.62 74 ILE A CA 1
ATOM 571 C C . ILE A 1 74 ? 0.181 1.638 -10.189 1.00 90.62 74 ILE A C 1
ATOM 573 O O . ILE A 1 74 ? 0.475 1.013 -9.167 1.00 90.62 74 ILE A O 1
ATOM 577 N N . HIS A 1 75 ? -0.228 1.034 -11.302 1.00 84.69 75 HIS A N 1
ATOM 578 C CA . HIS A 1 75 ? -0.477 -0.405 -11.406 1.00 84.69 75 HIS A CA 1
ATOM 579 C C . HIS A 1 75 ? 0.345 -1.105 -12.499 1.00 84.69 75 HIS A C 1
ATOM 581 O O . HIS A 1 75 ? 0.459 -2.328 -12.492 1.00 84.69 75 HIS A O 1
ATOM 587 N N . ASN A 1 76 ? 0.922 -0.342 -13.427 1.00 88.69 76 ASN A N 1
ATOM 588 C CA . ASN A 1 76 ? 1.673 -0.830 -14.586 1.00 88.69 76 ASN A CA 1
ATOM 589 C C . ASN A 1 76 ? 3.201 -0.833 -14.380 1.00 88.69 76 ASN A C 1
ATOM 591 O O . ASN A 1 76 ? 3.924 -1.353 -15.224 1.00 88.69 76 ASN A O 1
ATOM 595 N N . LYS A 1 77 ? 3.700 -0.289 -13.262 1.00 93.44 77 LYS A N 1
ATOM 596 C CA . LYS A 1 77 ? 5.133 -0.211 -12.947 1.00 93.44 77 LYS A CA 1
ATOM 597 C C . LYS A 1 77 ? 5.469 -1.008 -11.690 1.00 93.44 77 LYS A C 1
ATOM 599 O O . LYS A 1 77 ? 5.478 -0.472 -10.583 1.00 93.44 77 LYS A O 1
ATOM 604 N N . THR A 1 78 ? 5.731 -2.300 -11.881 1.00 93.62 78 THR A N 1
ATOM 605 C CA . THR A 1 78 ? 6.006 -3.243 -10.785 1.00 93.62 78 THR A CA 1
ATOM 606 C C . THR A 1 78 ? 7.477 -3.293 -10.381 1.00 93.62 78 THR A C 1
ATOM 608 O O . THR A 1 78 ? 7.783 -3.535 -9.213 1.00 93.62 78 THR A O 1
ATOM 611 N N . ARG A 1 79 ? 8.392 -3.077 -11.335 1.00 94.62 79 ARG A N 1
ATOM 612 C CA . ARG A 1 79 ? 9.843 -3.015 -11.121 1.00 94.62 79 ARG A CA 1
ATOM 613 C C . ARG A 1 79 ? 10.263 -1.558 -10.981 1.00 94.62 79 ARG A C 1
ATOM 615 O O . ARG A 1 79 ? 10.089 -0.779 -11.914 1.00 94.62 79 ARG A O 1
ATOM 622 N N . LEU A 1 80 ? 10.798 -1.220 -9.815 1.00 94.19 80 LEU A N 1
ATOM 623 C CA . LEU A 1 80 ? 11.287 0.116 -9.498 1.00 94.19 80 LEU A CA 1
ATOM 624 C C . LEU A 1 80 ? 12.812 0.125 -9.509 1.00 94.19 80 LEU A C 1
ATOM 626 O O . LEU A 1 80 ? 13.435 -0.822 -9.017 1.00 94.19 80 LEU A O 1
ATOM 630 N N . ASN A 1 81 ? 13.406 1.187 -10.046 1.00 95.19 81 ASN A N 1
ATOM 631 C CA . ASN A 1 81 ? 14.839 1.425 -9.886 1.00 95.19 81 ASN A CA 1
ATOM 632 C C . ASN A 1 81 ? 15.157 1.864 -8.443 1.00 95.19 81 ASN A C 1
ATOM 634 O O . ASN A 1 81 ? 14.259 2.077 -7.631 1.00 95.19 81 ASN A O 1
ATOM 638 N N . ARG A 1 82 ? 16.442 1.991 -8.101 1.00 92.06 82 ARG A N 1
ATOM 639 C CA . ARG A 1 82 ? 16.859 2.300 -6.728 1.00 92.06 82 ARG A CA 1
ATOM 640 C C . ARG A 1 82 ? 16.269 3.608 -6.193 1.00 92.06 82 ARG A C 1
ATOM 642 O O . ARG A 1 82 ? 15.795 3.625 -5.062 1.00 92.06 82 ARG A O 1
ATOM 649 N N . ILE A 1 83 ? 16.284 4.667 -6.997 1.00 93.88 83 ILE A N 1
ATOM 650 C CA . ILE A 1 83 ? 15.783 5.991 -6.607 1.00 93.88 83 ILE A CA 1
ATOM 651 C C . ILE A 1 83 ? 14.278 5.903 -6.319 1.00 93.88 83 ILE A C 1
ATOM 653 O O . ILE A 1 83 ? 13.826 6.285 -5.246 1.00 93.88 83 ILE A O 1
ATOM 657 N N . GLU A 1 84 ? 13.523 5.265 -7.210 1.00 94.44 84 GLU A N 1
ATOM 658 C CA . GLU A 1 84 ? 12.077 5.065 -7.063 1.00 94.44 84 GLU A CA 1
ATOM 659 C C . GLU A 1 84 ? 11.709 4.194 -5.856 1.00 94.44 84 GLU A C 1
ATOM 661 O O . GLU A 1 84 ? 10.664 4.398 -5.237 1.00 94.44 84 GLU A O 1
ATOM 666 N N . GLN A 1 85 ? 12.542 3.202 -5.520 1.00 93.06 85 GLN A N 1
ATOM 667 C CA . GLN A 1 85 ? 12.356 2.396 -4.313 1.00 93.06 85 GLN A CA 1
ATOM 668 C C . GLN A 1 85 ? 12.516 3.253 -3.056 1.00 93.06 85 GLN A C 1
ATOM 670 O O . GLN A 1 85 ? 11.659 3.178 -2.179 1.00 93.06 85 GLN A O 1
ATOM 675 N N . VAL A 1 86 ? 13.560 4.090 -2.987 1.00 92.00 86 VAL A N 1
ATOM 676 C CA . VAL A 1 86 ? 13.780 5.027 -1.870 1.00 92.00 86 VAL A CA 1
ATOM 677 C C . VAL A 1 86 ? 12.603 5.993 -1.748 1.00 92.00 86 VAL A C 1
ATOM 679 O O . VAL A 1 86 ? 12.037 6.135 -0.667 1.00 92.00 86 VAL A O 1
ATOM 682 N N . GLU A 1 87 ? 12.188 6.616 -2.850 1.00 92.44 87 GLU A N 1
ATOM 683 C CA . GLU A 1 87 ? 11.056 7.547 -2.871 1.00 92.44 87 GLU A CA 1
ATOM 684 C C . GLU A 1 87 ? 9.762 6.882 -2.401 1.00 92.44 87 GLU A C 1
ATOM 686 O O . GLU A 1 87 ? 9.048 7.424 -1.557 1.00 92.44 87 GLU A O 1
ATOM 691 N N . LEU A 1 88 ? 9.462 5.678 -2.897 1.00 92.06 88 LEU A N 1
ATOM 692 C CA . LEU A 1 88 ? 8.281 4.939 -2.466 1.00 92.06 88 LEU A CA 1
ATOM 693 C C . LEU A 1 88 ? 8.358 4.568 -0.982 1.00 92.06 88 LEU A C 1
ATOM 695 O O . LEU A 1 88 ? 7.368 4.713 -0.269 1.00 92.06 88 LEU A O 1
ATOM 699 N N . MET A 1 89 ? 9.516 4.118 -0.500 1.00 91.00 89 MET A N 1
ATOM 700 C CA . MET A 1 89 ? 9.713 3.792 0.912 1.00 91.00 89 MET A CA 1
ATOM 701 C C . MET A 1 89 ? 9.542 5.019 1.813 1.00 91.00 89 MET A C 1
ATOM 703 O O . MET A 1 89 ? 8.903 4.909 2.861 1.00 91.00 89 MET A O 1
ATOM 707 N N . ASN A 1 90 ? 10.034 6.186 1.393 1.00 89.69 90 ASN A N 1
ATOM 708 C CA . ASN A 1 90 ? 9.838 7.451 2.102 1.00 89.69 90 ASN A CA 1
ATOM 709 C C . ASN A 1 90 ? 8.359 7.853 2.123 1.00 89.69 90 ASN A C 1
ATOM 711 O O . ASN A 1 90 ? 7.823 8.138 3.190 1.00 89.69 90 ASN A O 1
ATOM 715 N N . ASN A 1 91 ? 7.674 7.781 0.981 1.00 90.00 91 ASN A N 1
ATOM 716 C CA . ASN A 1 91 ? 6.247 8.097 0.883 1.00 90.00 91 ASN A CA 1
ATOM 717 C C . ASN A 1 91 ? 5.383 7.179 1.758 1.00 90.00 91 ASN A C 1
ATOM 719 O O . ASN A 1 91 ? 4.453 7.641 2.409 1.00 90.00 91 ASN A O 1
ATOM 723 N N . ILE A 1 92 ? 5.700 5.880 1.803 1.00 90.62 92 ILE A N 1
ATOM 724 C CA . ILE A 1 92 ? 5.046 4.934 2.715 1.00 90.62 92 ILE A CA 1
ATOM 725 C C . ILE A 1 92 ? 5.359 5.341 4.164 1.00 90.62 92 ILE A C 1
ATOM 727 O O . ILE A 1 92 ? 4.457 5.450 4.982 1.00 90.62 92 ILE A O 1
ATOM 731 N N . SER A 1 93 ? 6.610 5.652 4.494 1.00 86.69 93 SER A N 1
ATOM 732 C CA . SER A 1 93 ? 7.017 5.966 5.872 1.00 86.69 93 SER A CA 1
ATOM 733 C C . SER A 1 93 ? 6.351 7.208 6.482 1.00 86.69 93 SER A C 1
ATOM 735 O O . SER A 1 93 ? 6.326 7.312 7.707 1.00 86.69 93 SER A O 1
ATOM 737 N N . LEU A 1 94 ? 5.832 8.124 5.659 1.00 83.31 94 LEU A N 1
ATOM 738 C CA . LEU A 1 94 ? 5.221 9.390 6.084 1.00 83.31 94 LEU A CA 1
ATOM 739 C C . LEU A 1 94 ? 3.700 9.321 6.317 1.00 83.31 94 LEU A C 1
ATOM 741 O O . LEU A 1 94 ? 3.114 10.324 6.709 1.00 83.31 94 LEU A O 1
ATOM 745 N N . GLY A 1 95 ? 3.047 8.183 6.062 1.00 81.62 95 GLY A N 1
ATOM 746 C CA . GLY A 1 95 ? 1.590 8.066 6.190 1.00 81.62 95 GLY A CA 1
ATOM 747 C C . GLY A 1 95 ? 1.078 8.079 7.637 1.00 81.62 95 GLY A C 1
ATOM 748 O O . GLY A 1 95 ? 1.703 7.494 8.527 1.00 81.62 95 GLY A O 1
ATOM 749 N N . ASP A 1 96 ? -0.103 8.672 7.843 1.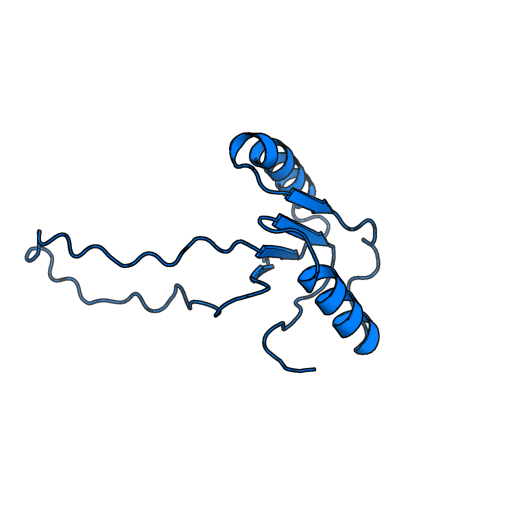00 87.31 96 ASP A N 1
ATOM 750 C CA . ASP A 1 96 ? -0.803 8.688 9.133 1.00 87.31 96 ASP A CA 1
ATOM 751 C C . ASP A 1 96 ? -1.271 7.283 9.530 1.00 87.31 96 ASP A C 1
ATOM 753 O O . ASP A 1 96 ? -2.052 6.635 8.826 1.00 87.31 96 ASP A O 1
ATOM 757 N N . GLN A 1 97 ? -0.785 6.809 10.675 1.00 88.62 97 GLN A N 1
ATOM 758 C CA . GLN A 1 97 ? -1.038 5.467 11.199 1.00 88.62 97 GLN A CA 1
ATOM 759 C C . GLN A 1 97 ? -2.249 5.444 12.158 1.00 88.62 97 GLN A C 1
ATOM 761 O O . GLN A 1 97 ? -2.421 6.397 12.916 1.00 88.62 97 GLN A O 1
ATOM 766 N N . PRO A 1 98 ? -3.051 4.356 12.193 1.00 92.56 98 PRO A N 1
ATOM 767 C CA . PRO A 1 98 ? -2.817 3.086 11.514 1.00 92.56 98 PRO A CA 1
ATOM 768 C C . PRO A 1 98 ? -3.297 3.068 10.058 1.00 92.56 98 PRO A C 1
ATOM 770 O O . PRO A 1 98 ? -4.380 3.564 9.743 1.00 92.56 98 PRO A O 1
ATOM 773 N N . TYR A 1 99 ? -2.521 2.455 9.160 1.00 93.25 99 TYR A N 1
ATOM 774 C CA . TYR A 1 99 ? -2.912 2.368 7.753 1.00 93.25 99 TYR A CA 1
ATOM 775 C C . TYR A 1 99 ? -2.375 1.139 7.011 1.00 93.25 99 TYR A C 1
ATOM 777 O O . TYR A 1 99 ? -1.403 0.489 7.408 1.00 93.25 99 TYR A O 1
ATOM 785 N N . LEU A 1 100 ? -3.022 0.853 5.881 1.00 94.38 100 LEU A N 1
ATOM 786 C CA . LEU A 1 100 ? -2.669 -0.194 4.937 1.00 94.38 100 LEU A CA 1
ATOM 787 C C . LEU A 1 100 ? -2.432 0.423 3.554 1.00 94.38 100 LEU A C 1
ATOM 789 O O . LEU A 1 100 ? -3.342 0.980 2.940 1.00 94.38 100 LEU A O 1
ATOM 793 N N . TYR A 1 101 ? -1.205 0.317 3.050 1.00 94.88 101 TYR A N 1
ATOM 794 C CA . TYR A 1 101 ? -0.829 0.722 1.698 1.00 94.88 101 TYR A CA 1
ATOM 795 C C . TYR A 1 101 ? -1.050 -0.410 0.704 1.00 94.88 101 TYR A C 1
ATOM 797 O O . TYR A 1 101 ? -0.656 -1.544 0.968 1.00 94.88 101 TYR A O 1
ATOM 805 N N . THR A 1 102 ? -1.583 -0.121 -0.479 1.00 95.00 102 THR A N 1
ATOM 806 C CA . THR A 1 102 ? -1.692 -1.113 -1.553 1.00 95.00 102 THR A CA 1
ATOM 807 C C . THR A 1 102 ? -1.105 -0.592 -2.860 1.00 95.00 102 THR A C 1
ATOM 809 O O . THR A 1 102 ? -1.395 0.529 -3.285 1.00 95.00 102 THR A O 1
ATOM 812 N N . ARG A 1 103 ? -0.285 -1.414 -3.526 1.00 94.19 103 ARG A N 1
ATOM 813 C CA . ARG A 1 103 ? 0.315 -1.091 -4.833 1.00 94.19 103 ARG A CA 1
ATOM 814 C C . ARG A 1 103 ? 0.734 -2.346 -5.585 1.00 94.19 103 ARG A C 1
ATOM 816 O O . ARG A 1 103 ? 1.108 -3.332 -4.961 1.00 94.19 103 ARG A O 1
ATOM 823 N N . HIS A 1 104 ? 0.710 -2.306 -6.918 1.00 94.25 104 HIS A N 1
ATOM 824 C CA . HIS A 1 104 ? 1.345 -3.339 -7.740 1.00 94.25 104 HIS A CA 1
ATOM 825 C C . HIS A 1 104 ? 2.850 -3.076 -7.841 1.00 94.25 104 HIS A C 1
ATOM 827 O O . HIS A 1 104 ? 3.305 -2.348 -8.720 1.00 94.25 104 HIS A O 1
ATOM 833 N N . VAL A 1 105 ? 3.616 -3.647 -6.917 1.00 94.31 105 VAL A N 1
ATOM 834 C CA . VAL A 1 105 ? 5.075 -3.516 -6.852 1.00 94.31 105 VAL A CA 1
ATOM 835 C C . VAL A 1 105 ? 5.683 -4.834 -6.385 1.00 94.31 105 VAL A C 1
ATOM 837 O O . VAL A 1 105 ? 5.042 -5.588 -5.654 1.00 94.31 105 VAL A O 1
ATOM 840 N N . HIS A 1 106 ? 6.898 -5.140 -6.834 1.00 92.19 106 HIS A N 1
ATOM 841 C CA . HIS A 1 106 ? 7.667 -6.233 -6.243 1.00 92.19 106 HIS A CA 1
ATOM 842 C C . HIS A 1 106 ? 8.046 -5.917 -4.792 1.00 92.19 106 HIS A C 1
ATOM 844 O O . HIS A 1 106 ? 7.984 -4.770 -4.355 1.00 92.19 106 HIS A O 1
ATOM 850 N N . PHE A 1 107 ? 8.442 -6.951 -4.051 1.00 90.88 107 PHE A N 1
ATOM 851 C CA . PHE A 1 107 ? 8.888 -6.808 -2.672 1.00 90.88 107 PHE A CA 1
ATOM 852 C C . PHE A 1 107 ? 9.951 -5.707 -2.525 1.00 90.88 107 PHE A C 1
ATOM 854 O O . PHE A 1 107 ? 10.921 -5.657 -3.284 1.00 90.88 107 PHE A O 1
ATOM 861 N N . LEU A 1 108 ? 9.757 -4.857 -1.518 1.00 87.88 108 LEU A N 1
ATOM 862 C CA . LEU A 1 108 ? 10.698 -3.830 -1.090 1.00 87.88 108 LEU A CA 1
ATOM 863 C C . LEU A 1 108 ? 11.255 -4.211 0.276 1.00 87.88 108 LEU A C 1
ATOM 865 O O . LEU A 1 108 ? 10.505 -4.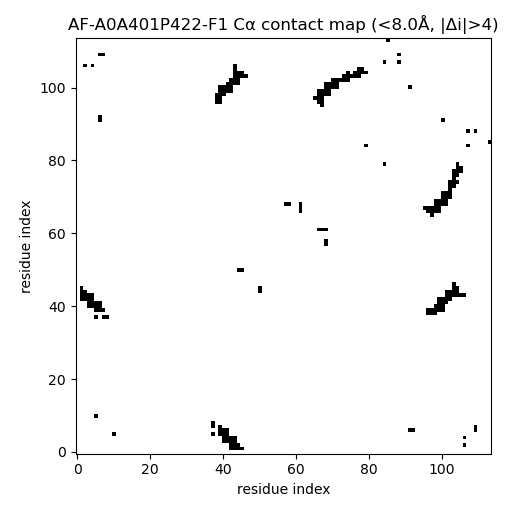605 1.170 1.00 87.88 108 LEU A O 1
ATOM 869 N N . ASN A 1 109 ? 12.566 -4.066 0.446 1.00 86.94 109 ASN A N 1
ATOM 870 C CA . ASN A 1 109 ? 13.217 -4.331 1.719 1.00 86.94 109 ASN A CA 1
ATOM 871 C C . ASN A 1 109 ? 13.318 -3.040 2.540 1.00 86.94 109 ASN A C 1
ATOM 873 O O . ASN A 1 109 ? 14.206 -2.224 2.312 1.00 86.94 109 ASN A O 1
ATOM 877 N N . PHE A 1 110 ? 12.432 -2.897 3.526 1.00 81.62 110 PHE A N 1
ATOM 878 C CA . PHE A 1 110 ? 12.397 -1.743 4.429 1.00 81.62 110 PHE A CA 1
ATOM 879 C C . PHE A 1 110 ? 13.475 -1.771 5.526 1.00 81.62 110 PHE A C 1
ATOM 881 O O . PHE A 1 110 ? 13.692 -0.771 6.201 1.00 81.62 110 PHE A O 1
ATOM 888 N N . THR A 1 111 ? 14.151 -2.907 5.725 1.00 80.00 111 THR A N 1
ATOM 889 C CA . THR A 1 111 ? 15.195 -3.078 6.752 1.00 80.00 111 THR A CA 1
ATOM 890 C C . THR A 1 111 ? 16.582 -2.718 6.233 1.00 80.00 111 THR A C 1
ATOM 892 O O . THR A 1 111 ? 17.457 -2.324 7.002 1.00 80.00 111 THR A O 1
ATOM 895 N N . SER A 1 112 ? 16.797 -2.843 4.925 1.00 64.31 112 SER A N 1
ATOM 896 C CA . SER A 1 112 ? 18.036 -2.388 4.304 1.00 64.31 112 SER A CA 1
ATOM 897 C C . SER A 1 112 ? 18.078 -0.866 4.386 1.00 64.31 112 SER A C 1
ATOM 899 O O . SER A 1 112 ? 17.275 -0.208 3.728 1.00 64.31 112 SER A O 1
ATOM 901 N N . LYS A 1 113 ? 19.000 -0.294 5.173 1.00 54.06 113 LYS A N 1
ATOM 902 C CA . LYS A 1 113 ? 19.371 1.115 4.984 1.00 54.06 113 LYS A CA 1
ATOM 903 C C . LYS A 1 113 ? 19.836 1.242 3.536 1.00 54.06 113 LYS A C 1
ATOM 905 O O . LYS A 1 113 ? 20.762 0.530 3.139 1.00 54.06 113 LYS A O 1
ATOM 910 N N . LEU A 1 114 ? 19.105 2.024 2.744 1.00 50.16 114 LEU A N 1
ATOM 911 C CA . LEU A 1 114 ? 19.412 2.203 1.334 1.00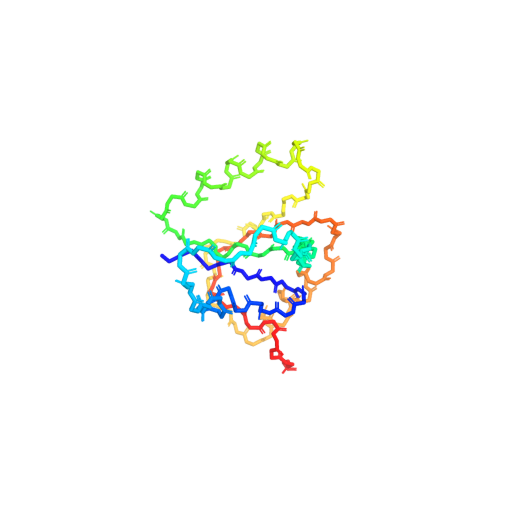 50.16 114 LEU A CA 1
ATOM 912 C C . LEU A 1 114 ? 20.538 3.204 1.122 1.00 50.16 114 LEU A C 1
ATOM 914 O O . LEU A 1 114 ? 20.632 4.156 1.922 1.00 50.16 114 LEU A O 1
#

Sequence (114 aa):
RIDVATARGACVDLTKQSGNSSFLDGYRHVPTKVPPFPSQLVYNRVGKCGSRTVVQLLRVLTEKNHFNLINSDIHNKTRLNRIEQVELMNNISLGDQPYLYTRHVHFLNFTSKL

Foldseek 3Di:
DWDKDQLDDDPPPPPPPPDDDPPDDDPPCPPPCDDPDRFAMETQDDPPPCVVVVLVVVVVVCVVPVEAEAEDPDAPCADDDPVRLVVVSVVSVPDDTNYYYYYNYPDRDSPDPD

pLDDT: mean 76.53, std 21.33, range [33.53, 96.0]

Nearest PDB structures (foldseek):
  4h3c-assembly1_A  TM=4.281E-01  e=8.169E-01  Escherichia coli
  6loi-assembly3_E  TM=4.543E-01  e=1.143E+00  Enterococcus faecalis
  3sgx-assembly1_A  TM=4.707E-01  e=2.563E+00  Escherichia coli K-12
  6acs-assembly1_A  TM=2.809E-01  e=1.399E+00  Acinetobacter baumannii
  6acs-assembly1_B  TM=2.655E-01  e=1.496E+00  Acinetobacter baumannii

Mean predicted aligned error: 11.56 Å